Protein AF-A0A7C3XMJ6-F1 (afdb_monomer)

Foldseek 3Di:
DDDDDDDDDDDDDDDDDDPPDDDDPDPDPDPDDDLVQLQVQLVVQVVVVVADPSVRSSVVSVVVVVVVD

Secondary structure (DSSP, 8-state):
----------------PPP------PPPPP----HHHHHHHHHHHHHTT---SHHHHHHHHHHHHHHT-

Radius of gyration: 28.54 Å; Cα contacts (8 Å, |Δi|>4): 31; chains: 1; bounding box: 42×40×82 Å

pLDDT: mean 77.31, std 18.14, range [45.0, 97.19]

Sequence (69 aa):
MAKRNSVKATTPVRNTPIPKVPATPVPAPKKEITHEMIARRAYEIYLSGKGGSDLDNWLQAERELKAGL

Solvent-accessible surface area (backbone atoms only — not comparable to full-atom values): 4690 Å² total; per-residue (Å²): 138,86,88,86,81,91,79,86,86,78,79,79,83,79,89,67,88,76,79,85,71,79,81,71,81,75,75,75,80,73,87,73,85,47,70,68,59,26,52,54,44,14,49,53,36,50,73,65,72,79,46,68,56,74,64,52,18,36,56,49,23,45,51,55,57,62,72,75,105

Mean predicted aligned error: 15.55 Å

Structure (mmCIF, N/CA/C/O backbone):
data_AF-A0A7C3XMJ6-F1
#
_entry.id   AF-A0A7C3XMJ6-F1
#
loop_
_atom_site.group_PDB
_atom_site.id
_atom_site.type_symbol
_atom_site.label_atom_id
_atom_site.label_alt_id
_atom_site.label_comp_id
_atom_site.label_asym_id
_atom_site.label_entity_id
_atom_site.label_seq_id
_atom_site.pdbx_PDB_ins_code
_atom_site.Cartn_x
_atom_site.Cartn_y
_atom_site.Cartn_z
_atom_site.occupancy
_atom_site.B_iso_or_equiv
_atom_site.auth_seq_id
_atom_site.auth_comp_id
_atom_site.auth_asym_id
_atom_site.auth_atom_id
_atom_site.pdbx_PDB_model_num
ATOM 1 N N . MET A 1 1 ? -7.314 -29.737 72.468 1.00 45.44 1 MET A N 1
ATOM 2 C CA . MET A 1 1 ? -7.371 -29.225 71.077 1.00 45.44 1 MET A CA 1
ATOM 3 C C . MET A 1 1 ? -8.828 -29.036 70.657 1.00 45.44 1 MET A C 1
ATOM 5 O O . MET A 1 1 ? -9.604 -29.971 70.796 1.00 45.44 1 MET A O 1
ATOM 9 N N . ALA A 1 2 ? -9.218 -27.838 70.210 1.00 45.00 2 ALA A N 1
ATOM 10 C CA . ALA A 1 2 ? -10.607 -27.460 69.915 1.00 45.00 2 ALA A CA 1
ATOM 11 C C . ALA A 1 2 ? -11.029 -27.757 68.457 1.00 45.00 2 ALA A C 1
ATOM 13 O O . ALA A 1 2 ? -10.291 -27.452 67.525 1.00 45.00 2 ALA A O 1
ATOM 14 N N . LYS A 1 3 ? -12.244 -28.301 68.280 1.00 48.75 3 LYS A N 1
ATOM 15 C CA . LYS A 1 3 ? -12.991 -28.432 67.008 1.00 48.75 3 LYS A 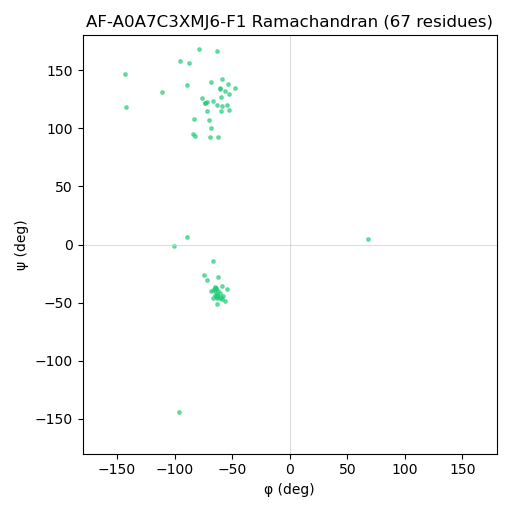CA 1
ATOM 16 C C . LYS A 1 3 ? -13.422 -27.059 66.486 1.00 48.75 3 LYS A C 1
ATOM 18 O O . LYS A 1 3 ? -13.941 -26.284 67.286 1.00 48.75 3 LYS A O 1
ATOM 23 N N . ARG A 1 4 ? -13.350 -26.805 65.169 1.00 47.12 4 ARG A N 1
ATOM 24 C CA . ARG A 1 4 ? -14.180 -25.782 64.496 1.00 47.12 4 ARG A CA 1
ATOM 25 C C . ARG A 1 4 ? -14.625 -26.209 63.099 1.00 47.12 4 ARG A C 1
ATOM 27 O O . ARG A 1 4 ? -13.949 -26.959 62.406 1.00 47.12 4 ARG A O 1
ATOM 34 N N . ASN A 1 5 ? -15.826 -25.740 62.796 1.00 49.16 5 ASN A N 1
ATOM 35 C CA . ASN A 1 5 ? -16.816 -26.233 61.857 1.00 49.16 5 ASN A CA 1
ATOM 36 C C . ASN A 1 5 ? -16.723 -25.532 60.488 1.00 49.16 5 ASN A C 1
ATOM 38 O O . ASN A 1 5 ? -16.245 -24.404 60.395 1.00 49.16 5 ASN A O 1
ATOM 42 N N . SER A 1 6 ? -17.251 -26.204 59.463 1.00 58.56 6 SER A N 1
ATOM 43 C CA . SER A 1 6 ? -17.490 -25.723 58.094 1.00 58.56 6 SER A CA 1
ATOM 44 C C . SER A 1 6 ? -18.412 -24.496 58.031 1.00 58.56 6 SER A C 1
ATOM 46 O O . SER A 1 6 ? -19.414 -24.466 58.742 1.00 58.56 6 SER A O 1
ATOM 48 N N . VAL A 1 7 ? -18.143 -23.550 57.117 1.00 52.12 7 VAL A N 1
ATOM 49 C CA . VAL A 1 7 ? -19.158 -22.626 56.575 1.00 52.12 7 VAL A CA 1
ATOM 50 C C . VAL A 1 7 ? -18.886 -22.380 55.085 1.00 52.12 7 VAL A C 1
ATOM 52 O O . VAL A 1 7 ? -17.835 -21.868 54.708 1.00 52.12 7 VAL A O 1
ATOM 55 N N . LYS A 1 8 ? -19.846 -22.762 54.233 1.00 50.66 8 LYS A N 1
ATOM 56 C CA . LYS A 1 8 ? -19.902 -22.414 52.806 1.00 50.66 8 LYS A CA 1
ATOM 57 C C . LYS A 1 8 ? -20.264 -20.931 52.676 1.00 50.66 8 LYS A C 1
ATOM 59 O O . LYS A 1 8 ? -21.308 -20.519 53.174 1.00 50.66 8 LYS A O 1
ATOM 64 N N . ALA A 1 9 ? -19.422 -20.141 52.017 1.00 51.81 9 ALA A N 1
ATOM 65 C CA . ALA A 1 9 ? -19.708 -18.737 51.740 1.00 51.81 9 ALA A CA 1
ATOM 66 C C . ALA A 1 9 ? -20.566 -18.623 50.469 1.00 51.81 9 ALA A C 1
ATOM 68 O O . ALA A 1 9 ? -20.051 -18.634 49.355 1.00 51.81 9 ALA A O 1
ATOM 69 N N . THR A 1 10 ? -21.883 -18.538 50.643 1.00 54.44 10 THR A N 1
ATOM 70 C CA . THR A 1 10 ? -22.812 -18.114 49.589 1.00 54.44 10 THR A CA 1
ATOM 71 C C . THR A 1 10 ? -22.817 -16.589 49.570 1.00 54.44 10 THR A C 1
ATOM 73 O O . THR A 1 10 ? -23.323 -15.959 50.497 1.00 54.44 10 THR A O 1
ATOM 76 N N . THR A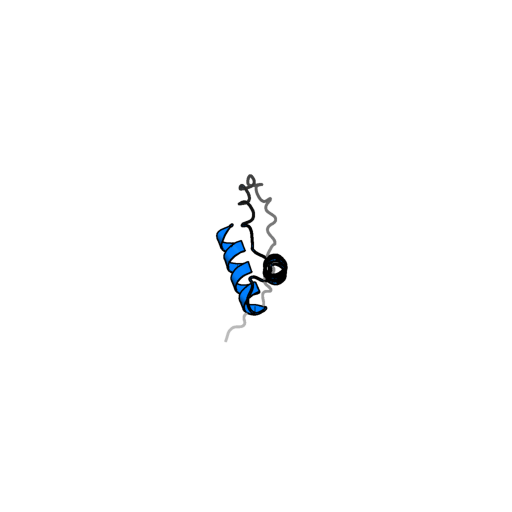 1 11 ? -22.216 -15.976 48.553 1.00 59.12 11 THR A N 1
ATOM 77 C CA . THR A 1 11 ? -22.249 -14.522 48.371 1.00 59.12 11 THR A CA 1
ATOM 78 C C . THR A 1 11 ? -23.618 -14.087 47.831 1.00 59.12 11 THR A C 1
ATOM 80 O O . THR A 1 11 ? -24.067 -14.611 46.810 1.00 59.12 11 THR A O 1
ATOM 83 N N . PRO A 1 12 ? -24.312 -13.134 48.480 1.00 61.78 12 PRO A N 1
ATOM 84 C CA . PRO A 1 12 ? -25.557 -12.591 47.954 1.00 61.78 12 PRO A CA 1
ATOM 85 C C . PRO A 1 12 ? -25.265 -11.669 46.762 1.00 61.78 12 PRO A C 1
ATOM 87 O O . PRO A 1 12 ? -24.539 -10.680 46.883 1.00 61.78 12 PRO A O 1
ATOM 90 N N . VAL A 1 13 ? -25.848 -11.980 45.603 1.00 62.66 13 VAL A N 1
ATOM 91 C CA . VAL A 1 13 ? -25.829 -11.105 44.423 1.00 62.66 13 VAL A CA 1
ATOM 92 C C . VAL A 1 13 ? -26.712 -9.892 44.717 1.00 62.66 13 VAL A C 1
ATOM 94 O O . VAL A 1 13 ? -27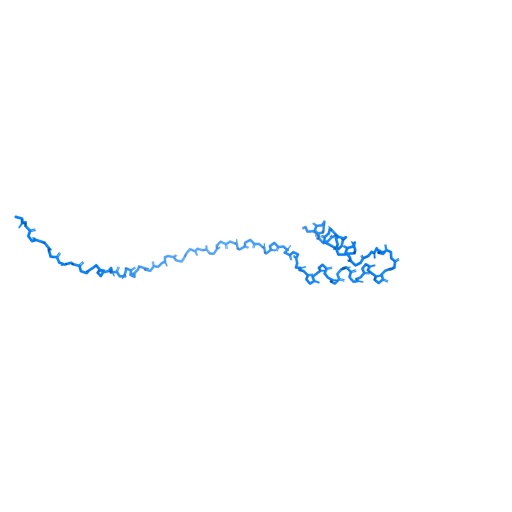.936 -9.990 44.782 1.00 62.66 13 VAL A O 1
ATOM 97 N N . ARG A 1 14 ? -26.089 -8.732 44.931 1.00 60.72 14 ARG A N 1
ATOM 98 C CA . ARG A 1 14 ? -26.789 -7.469 45.182 1.00 60.72 14 ARG A CA 1
ATOM 99 C C . ARG A 1 14 ? -27.213 -6.843 43.849 1.00 60.72 14 ARG A C 1
ATOM 101 O O . ARG A 1 14 ? -26.451 -6.084 43.258 1.00 60.72 14 ARG A O 1
ATOM 108 N N . ASN A 1 15 ? -28.437 -7.116 43.398 1.00 64.31 15 ASN A N 1
ATOM 109 C CA . ASN A 1 15 ? -29.055 -6.368 42.299 1.00 64.31 15 ASN A CA 1
ATOM 110 C C . ASN A 1 15 ? -29.364 -4.939 42.762 1.00 64.31 15 ASN A C 1
ATOM 112 O O . ASN A 1 15 ? -30.347 -4.698 43.458 1.00 64.31 15 ASN A O 1
ATOM 116 N N . THR A 1 16 ? -28.506 -3.992 42.387 1.00 68.38 16 THR A N 1
ATOM 117 C CA . THR A 1 16 ? -28.779 -2.553 42.511 1.00 68.38 16 THR A CA 1
ATOM 118 C C . THR A 1 16 ? -28.951 -1.998 41.096 1.00 68.38 16 THR A C 1
ATOM 120 O O . THR A 1 16 ? -28.116 -2.308 40.244 1.00 68.38 16 THR A O 1
ATOM 123 N N . PRO A 1 17 ? -30.007 -1.219 40.800 1.00 54.53 17 PRO A N 1
ATOM 124 C CA . PRO A 1 17 ? -30.180 -0.620 39.482 1.00 54.53 17 PRO A CA 1
ATOM 125 C C . PRO A 1 17 ? -29.030 0.356 39.217 1.00 54.53 17 PRO A C 1
ATOM 127 O O . PRO A 1 17 ? -28.817 1.305 39.970 1.00 54.53 17 PRO A O 1
ATOM 130 N N . ILE A 1 18 ? -28.263 0.086 38.162 1.00 62.16 18 ILE A N 1
ATOM 131 C CA . ILE A 1 18 ? -27.147 0.926 37.725 1.00 62.16 18 ILE A CA 1
ATOM 132 C C . ILE A 1 18 ? -27.733 2.259 37.228 1.00 62.16 18 ILE A C 1
ATOM 134 O O . ILE A 1 18 ? -28.574 2.239 36.324 1.00 62.16 18 ILE A O 1
ATOM 138 N N . PRO A 1 19 ? -27.320 3.419 37.773 1.00 59.47 19 PRO A N 1
ATOM 139 C CA . PRO A 1 19 ? -27.707 4.713 37.227 1.00 59.47 19 PRO A CA 1
ATOM 140 C C . PRO A 1 19 ? -27.219 4.826 35.781 1.00 59.47 19 PRO A C 1
ATOM 142 O O . PRO A 1 19 ? -26.038 4.614 35.499 1.00 59.47 19 PRO A O 1
ATOM 145 N N . LYS A 1 20 ? -28.124 5.153 34.853 1.00 61.25 20 LYS A N 1
ATOM 146 C CA . LYS A 1 20 ? -27.788 5.366 33.443 1.00 61.25 20 LYS A CA 1
ATOM 147 C C . LYS A 1 20 ? -26.975 6.653 33.318 1.00 61.25 20 LYS A C 1
ATOM 149 O O . LYS A 1 20 ? -27.531 7.742 33.223 1.00 61.25 20 LYS A O 1
ATOM 154 N N . VAL A 1 21 ? -25.654 6.515 33.372 1.00 60.97 21 VAL A N 1
ATOM 155 C CA . VAL A 1 21 ? -24.719 7.601 33.079 1.00 60.97 21 VAL A CA 1
ATOM 156 C C . VAL A 1 21 ? -24.933 8.075 31.633 1.00 60.97 21 VAL A C 1
ATOM 158 O O . VAL A 1 21 ? -25.096 7.234 30.742 1.00 60.97 21 VAL A O 1
ATOM 161 N N . PRO A 1 22 ? -24.987 9.396 31.378 1.00 57.09 22 PRO A N 1
ATOM 162 C CA . PRO A 1 22 ? -25.078 9.919 30.022 1.00 57.09 22 PRO A CA 1
ATOM 163 C C . PRO A 1 22 ? -23.847 9.460 29.240 1.00 57.09 22 PRO A C 1
ATOM 165 O O . PRO A 1 22 ? -22.730 9.495 29.756 1.00 57.09 22 PRO A O 1
ATOM 168 N N . ALA A 1 23 ? -24.079 8.972 28.020 1.00 62.19 23 ALA A N 1
ATOM 169 C CA . ALA A 1 23 ? -23.045 8.428 27.156 1.00 62.19 23 ALA A CA 1
ATOM 170 C C . ALA A 1 23 ? -21.903 9.438 27.013 1.00 62.19 23 ALA A C 1
ATOM 172 O O . ALA A 1 23 ? -22.082 10.535 26.482 1.00 62.19 23 ALA A O 1
ATOM 173 N N . THR A 1 24 ? -20.727 9.062 27.504 1.00 61.44 24 THR A N 1
ATOM 174 C CA . THR A 1 24 ? -19.480 9.718 27.139 1.00 61.44 24 THR A CA 1
ATOM 175 C C . THR A 1 24 ? -19.371 9.721 25.611 1.00 61.44 24 THR A C 1
ATOM 177 O O . THR A 1 24 ? -19.710 8.714 24.981 1.00 61.44 24 THR A O 1
ATOM 180 N N . PRO A 1 25 ? -18.932 10.828 24.982 1.00 58.94 25 PRO A N 1
ATOM 181 C CA . PRO A 1 25 ? -18.674 10.827 23.553 1.00 58.94 25 PRO A CA 1
ATOM 182 C C . PRO A 1 25 ? -17.609 9.768 23.289 1.00 58.94 25 PRO A C 1
ATOM 184 O O . PRO A 1 25 ? -16.491 9.850 23.800 1.00 58.94 25 PRO A O 1
ATOM 187 N N . VAL A 1 26 ? -17.997 8.729 22.551 1.00 65.38 26 VAL A N 1
ATOM 188 C CA . VAL A 1 26 ? -17.088 7.670 22.128 1.00 65.38 26 VAL A CA 1
ATOM 189 C C . VAL A 1 26 ? -15.997 8.366 21.312 1.00 65.38 26 VAL A C 1
ATOM 191 O O . VAL A 1 26 ? -16.336 9.037 20.333 1.00 6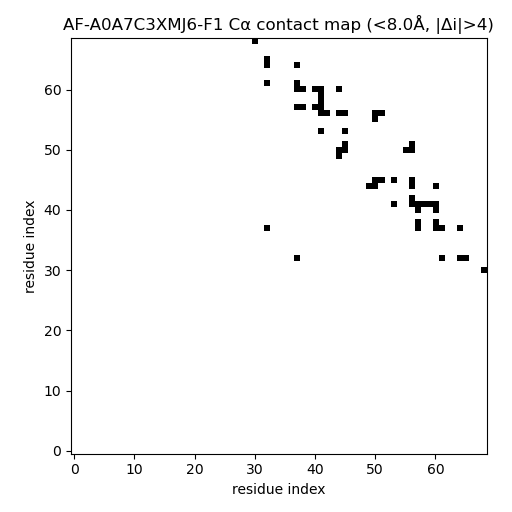5.38 26 VAL A O 1
ATOM 194 N N . PRO A 1 27 ? -14.716 8.308 21.720 1.00 62.09 27 PRO A N 1
ATOM 195 C CA . PRO A 1 27 ? -13.654 8.901 20.927 1.00 62.09 27 PRO A CA 1
ATOM 196 C C . PRO A 1 27 ? -13.722 8.283 19.532 1.00 62.09 27 PRO A C 1
ATOM 198 O O . PRO A 1 27 ? -13.870 7.066 19.404 1.00 62.09 27 PRO A O 1
ATOM 201 N N . ALA A 1 28 ? -13.682 9.134 18.502 1.00 63.75 28 ALA A N 1
ATOM 202 C CA . ALA A 1 28 ? -13.695 8.690 17.115 1.00 63.75 28 ALA A CA 1
ATOM 203 C C . ALA A 1 28 ? -12.674 7.552 16.949 1.00 63.75 28 ALA A C 1
ATOM 205 O O . AL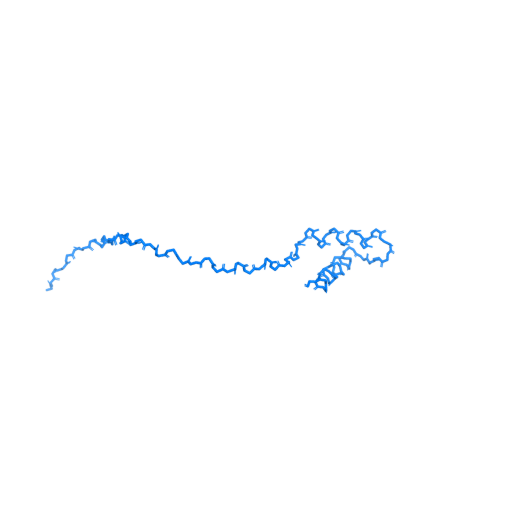A A 1 28 ? -11.570 7.665 17.500 1.00 63.75 28 ALA A O 1
ATOM 206 N N . PRO A 1 29 ? -13.031 6.451 16.259 1.00 64.50 29 PRO A N 1
ATOM 207 C CA . PRO A 1 29 ? -12.116 5.339 16.089 1.00 64.50 29 PRO A CA 1
ATOM 208 C C . PRO A 1 29 ? -10.833 5.896 15.485 1.00 64.50 29 PRO A C 1
ATOM 210 O O . PRO A 1 29 ? -10.852 6.531 14.426 1.00 64.50 29 PRO A O 1
ATOM 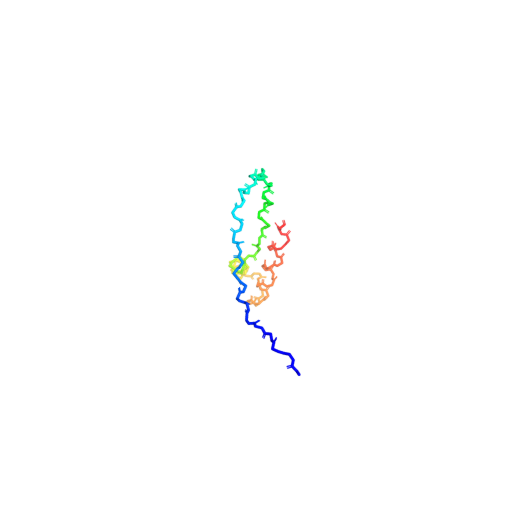213 N N . LYS A 1 30 ? -9.721 5.722 16.205 1.00 67.31 30 LYS A N 1
ATOM 214 C CA . LYS A 1 30 ? -8.397 6.010 15.660 1.00 67.31 30 LYS A CA 1
ATOM 215 C C . LYS A 1 30 ? -8.325 5.226 14.355 1.00 67.31 30 LYS A C 1
ATOM 217 O O . LYS A 1 30 ? -8.702 4.057 14.352 1.00 67.31 30 LYS A O 1
ATOM 222 N N . LYS A 1 31 ? -7.939 5.865 13.248 1.00 72.81 31 LYS A N 1
ATOM 223 C CA . LYS A 1 31 ? -7.773 5.161 11.972 1.00 72.81 31 LYS A CA 1
ATOM 224 C C . LYS A 1 31 ? -6.666 4.129 12.166 1.00 72.81 31 LYS A C 1
ATOM 226 O O . LYS A 1 31 ? -5.491 4.454 12.072 1.00 72.81 31 LYS A O 1
ATOM 231 N N . GLU A 1 32 ? -7.029 2.912 12.534 1.00 85.31 32 GLU A N 1
ATOM 232 C CA . GLU A 1 32 ? -6.075 1.826 12.676 1.00 85.31 32 GLU A CA 1
ATOM 233 C C . GLU A 1 32 ? -5.672 1.388 11.274 1.00 85.31 32 GLU A C 1
ATOM 235 O O . GLU A 1 32 ? -6.514 1.041 10.446 1.00 85.31 32 GLU A O 1
ATOM 240 N N . ILE A 1 33 ? -4.374 1.453 10.991 1.00 90.56 33 ILE A N 1
ATOM 241 C CA . ILE A 1 33 ? -3.840 0.921 9.744 1.00 90.56 33 ILE A CA 1
ATOM 242 C C . ILE A 1 33 ? -3.890 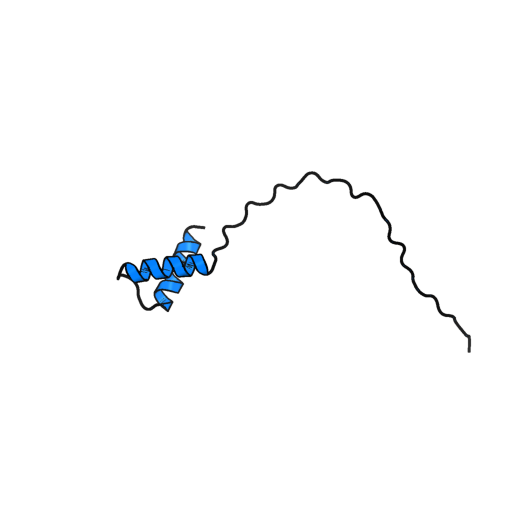-0.594 9.851 1.00 90.56 33 ILE A C 1
ATOM 244 O O . ILE A 1 33 ? -3.201 -1.193 10.678 1.00 90.56 33 ILE A O 1
ATOM 248 N N . THR A 1 34 ? -4.710 -1.213 9.012 1.00 93.56 34 THR A N 1
ATOM 249 C CA . THR A 1 34 ? -4.805 -2.667 8.941 1.00 93.56 34 THR A CA 1
ATOM 250 C C . THR A 1 34 ? -3.776 -3.228 7.963 1.00 93.56 34 THR A C 1
ATOM 252 O O . THR A 1 34 ? -3.333 -2.555 7.029 1.00 93.56 34 THR A O 1
ATOM 255 N N . HIS A 1 35 ? -3.417 -4.500 8.145 1.00 93.88 35 HIS A N 1
ATOM 256 C CA . HIS A 1 35 ? -2.505 -5.199 7.236 1.00 93.88 35 HIS A CA 1
ATOM 257 C C . HIS A 1 35 ? -3.031 -5.227 5.794 1.00 93.88 35 HIS A C 1
ATOM 259 O O . HIS A 1 35 ? -2.249 -5.099 4.860 1.00 93.88 35 HIS A O 1
ATOM 265 N N . GLU A 1 36 ? -4.347 -5.337 5.600 1.00 95.38 36 GLU A N 1
ATOM 266 C CA . GLU A 1 36 ? -4.969 -5.317 4.271 1.00 95.38 36 GLU A CA 1
ATOM 267 C C . GLU A 1 36 ? -4.770 -3.975 3.557 1.00 95.38 36 GLU A C 1
ATOM 269 O O . GLU A 1 36 ? -4.525 -3.942 2.350 1.00 95.38 36 GLU A O 1
ATOM 274 N N . MET A 1 37 ? -4.823 -2.864 4.301 1.00 95.38 37 MET A N 1
ATOM 275 C CA . MET A 1 37 ? -4.545 -1.539 3.746 1.00 95.38 37 MET A CA 1
ATOM 276 C C . MET A 1 37 ? -3.091 -1.431 3.286 1.00 95.38 37 MET A C 1
ATOM 278 O O . MET A 1 37 ? -2.839 -0.942 2.184 1.00 95.38 37 MET A O 1
ATOM 282 N N . ILE A 1 38 ? -2.149 -1.930 4.095 1.00 96.25 38 ILE A N 1
ATOM 283 C CA . ILE A 1 38 ? -0.722 -1.955 3.742 1.00 96.25 38 ILE A CA 1
ATOM 284 C C . ILE A 1 38 ? -0.503 -2.840 2.515 1.00 96.25 38 ILE A C 1
ATOM 286 O O . ILE A 1 38 ? 0.135 -2.400 1.566 1.00 96.25 38 ILE A O 1
ATOM 290 N N . ALA A 1 39 ? -1.092 -4.038 2.481 1.00 96.56 39 ALA A N 1
ATOM 291 C CA . ALA A 1 39 ? -0.972 -4.972 1.365 1.00 96.56 39 ALA A CA 1
ATOM 292 C C . ALA A 1 39 ? -1.476 -4.368 0.048 1.00 96.56 39 ALA A C 1
ATOM 294 O O . ALA A 1 39 ? -0.786 -4.419 -0.972 1.00 96.56 39 ALA A O 1
ATOM 295 N N . ARG A 1 40 ? -2.658 -3.739 0.072 1.00 97.19 40 ARG A N 1
ATOM 296 C CA . ARG A 1 40 ? -3.219 -3.057 -1.100 1.00 97.19 40 ARG A CA 1
ATOM 297 C C . ARG A 1 40 ? -2.300 -1.937 -1.576 1.00 97.19 40 ARG A C 1
ATOM 299 O O . ARG A 1 40 ? -2.020 -1.846 -2.768 1.00 97.19 40 ARG A O 1
ATOM 306 N N . ARG A 1 41 ? -1.803 -1.113 -0.652 1.00 96.31 41 ARG A N 1
ATOM 307 C CA . ARG A 1 41 ? -0.909 -0.004 -0.988 1.00 96.31 41 ARG A CA 1
ATOM 308 C C . ARG A 1 41 ? 0.448 -0.490 -1.509 1.00 96.31 41 ARG A C 1
ATOM 310 O O . ARG A 1 41 ? 0.957 0.066 -2.475 1.00 96.31 41 ARG A O 1
ATOM 317 N N . ALA A 1 42 ? 1.003 -1.554 -0.938 1.00 97.00 42 ALA A N 1
ATOM 318 C CA . ALA A 1 42 ? 2.243 -2.174 -1.400 1.00 97.00 42 ALA A CA 1
ATOM 319 C C . ALA A 1 42 ? 2.096 -2.725 -2.824 1.00 97.00 42 ALA A C 1
ATOM 321 O O . ALA A 1 42 ? 2.987 -2.546 -3.651 1.00 97.00 42 ALA A O 1
ATOM 322 N N . TYR A 1 43 ? 0.945 -3.326 -3.136 1.00 96.31 43 TYR A N 1
ATOM 323 C CA . TYR A 1 43 ? 0.633 -3.788 -4.486 1.00 96.31 43 TYR A CA 1
ATOM 324 C C . TYR A 1 43 ? 0.520 -2.631 -5.490 1.00 96.31 43 TYR A C 1
ATOM 326 O O . TYR A 1 43 ? 1.042 -2.725 -6.598 1.00 96.31 43 TYR A O 1
ATOM 334 N N . GLU A 1 44 ? -0.085 -1.504 -5.106 1.00 96.25 44 GLU A N 1
ATOM 335 C CA . GLU A 1 44 ? -0.106 -0.290 -5.937 1.00 96.25 44 GLU A CA 1
ATOM 336 C C . GLU A 1 44 ? 1.312 0.243 -6.216 1.00 96.25 44 GLU A C 1
ATOM 338 O O . GLU A 1 44 ? 1.621 0.622 -7.349 1.00 96.25 44 GLU A O 1
ATOM 343 N N . ILE A 1 45 ? 2.192 0.237 -5.207 1.00 95.31 45 ILE A N 1
ATOM 344 C CA . ILE A 1 45 ? 3.602 0.634 -5.357 1.00 95.31 45 ILE A CA 1
ATOM 345 C C . ILE A 1 45 ? 4.328 -0.323 -6.305 1.00 95.31 45 ILE A C 1
ATOM 347 O O . ILE A 1 45 ? 5.013 0.135 -7.222 1.00 95.31 45 ILE A O 1
ATOM 351 N N . TYR A 1 46 ? 4.132 -1.631 -6.144 1.00 95.19 46 TYR A N 1
ATOM 352 C CA . TYR A 1 46 ? 4.678 -2.643 -7.047 1.00 95.19 46 TYR A CA 1
ATOM 353 C C . TYR A 1 46 ? 4.240 -2.400 -8.502 1.00 95.19 46 TYR A C 1
ATOM 355 O O . TYR A 1 46 ? 5.081 -2.317 -9.398 1.00 95.19 46 TYR A O 1
ATOM 363 N N . LEU A 1 47 ? 2.941 -2.177 -8.735 1.00 95.94 47 LEU A N 1
ATOM 364 C CA . LEU A 1 47 ? 2.393 -1.899 -10.069 1.00 95.94 47 LEU A CA 1
ATOM 365 C C . LEU A 1 47 ? 2.931 -0.610 -10.698 1.00 95.94 47 LEU A C 1
ATOM 367 O O . LEU A 1 47 ? 2.999 -0.505 -11.921 1.00 95.94 47 LEU A O 1
ATOM 371 N N . SER A 1 48 ? 3.323 0.374 -9.887 1.00 93.56 48 SER A N 1
ATOM 372 C CA . SER A 1 48 ? 3.875 1.635 -10.390 1.00 93.56 48 SER A CA 1
ATOM 373 C C . SER A 1 48 ? 5.236 1.481 -11.084 1.00 93.56 48 SER A C 1
ATOM 375 O O . SER A 1 48 ? 5.690 2.419 -11.741 1.00 93.56 48 SER A O 1
ATOM 377 N N . GLY A 1 49 ? 5.912 0.336 -10.913 1.00 87.12 49 GLY A N 1
ATOM 378 C CA . GLY A 1 49 ? 7.246 0.071 -11.464 1.00 87.12 49 GLY A CA 1
ATOM 379 C C . GLY A 1 49 ? 8.366 0.912 -10.839 1.00 87.12 49 GLY A C 1
ATOM 380 O O . GLY A 1 49 ? 9.506 0.840 -11.285 1.00 87.12 49 GLY A O 1
ATOM 381 N N . LYS A 1 50 ? 8.049 1.719 -9.818 1.00 83.56 50 LYS A N 1
ATOM 382 C CA . LYS A 1 50 ? 9.001 2.543 -9.053 1.00 83.56 50 LYS A CA 1
ATOM 383 C C . LYS A 1 50 ? 9.382 1.917 -7.709 1.00 83.56 50 LYS A C 1
ATOM 385 O O . LYS A 1 50 ? 10.140 2.519 -6.954 1.00 83.56 50 LYS A O 1
ATOM 390 N N . GLY A 1 51 ? 8.804 0.758 -7.407 1.00 83.50 51 GLY A N 1
ATOM 391 C CA . GLY A 1 51 ? 9.034 0.011 -6.182 1.00 83.50 51 GLY A CA 1
ATOM 392 C C . GLY A 1 51 ? 10.335 -0.790 -6.188 1.00 83.50 51 GLY A C 1
ATOM 393 O O . GLY A 1 51 ? 10.980 -0.964 -7.222 1.00 83.50 51 GLY A O 1
ATOM 394 N N . GLY A 1 52 ? 10.696 -1.280 -5.006 1.00 90.06 52 GLY A N 1
ATOM 395 C CA . GLY A 1 52 ? 11.781 -2.237 -4.805 1.00 90.06 52 GLY A CA 1
ATOM 396 C C . GLY A 1 52 ? 11.253 -3.668 -4.742 1.00 90.06 52 GLY A C 1
ATOM 397 O O . GLY A 1 52 ? 10.288 -4.028 -5.423 1.00 90.06 52 GLY A O 1
ATOM 398 N N . SER A 1 53 ? 11.876 -4.480 -3.888 1.00 94.19 53 SER A N 1
ATOM 399 C CA . SER A 1 53 ? 11.364 -5.810 -3.557 1.00 94.19 53 SER A CA 1
ATOM 400 C C . SER A 1 53 ? 9.996 -5.732 -2.866 1.00 94.19 53 SER A C 1
ATOM 402 O O . SER A 1 53 ? 9.585 -4.677 -2.379 1.00 94.19 53 SER A O 1
ATOM 404 N N . ASP A 1 54 ? 9.294 -6.860 -2.768 1.00 93.75 54 ASP A N 1
ATOM 405 C CA . ASP A 1 54 ? 7.987 -6.931 -2.101 1.00 93.75 54 ASP A CA 1
ATOM 406 C C . ASP A 1 54 ? 8.033 -6.386 -0.663 1.00 93.75 54 ASP A C 1
ATOM 408 O O . ASP A 1 54 ? 7.123 -5.676 -0.232 1.00 93.75 54 ASP A O 1
ATOM 412 N N . LEU A 1 55 ? 9.129 -6.657 0.057 1.00 95.62 55 LEU A N 1
ATOM 413 C CA . LEU A 1 55 ? 9.350 -6.150 1.411 1.00 95.62 55 LEU A CA 1
ATOM 414 C C . LEU A 1 55 ? 9.561 -4.631 1.429 1.00 95.62 55 LEU A C 1
ATOM 416 O O . LEU A 1 55 ? 9.025 -3.952 2.305 1.00 95.62 55 LEU A O 1
ATOM 420 N N . ASP A 1 56 ? 10.301 -4.085 0.463 1.00 96.06 56 ASP A N 1
ATOM 421 C CA . ASP A 1 56 ? 10.506 -2.636 0.358 1.00 96.06 56 ASP A CA 1
ATOM 422 C C . ASP A 1 56 ? 9.177 -1.921 0.099 1.00 96.06 56 ASP A C 1
ATOM 424 O O . ASP A 1 56 ? 8.859 -0.928 0.757 1.00 96.06 56 ASP A O 1
ATOM 428 N N . ASN A 1 57 ? 8.361 -2.476 -0.803 1.00 96.62 57 ASN A N 1
ATOM 429 C CA . ASN A 1 57 ? 7.040 -1.945 -1.135 1.00 96.62 57 ASN A CA 1
ATOM 430 C C . ASN A 1 57 ? 6.095 -2.009 0.072 1.00 96.62 57 ASN A C 1
ATOM 432 O O . ASN A 1 57 ? 5.341 -1.066 0.315 1.00 96.62 57 ASN A O 1
ATOM 436 N N . TRP A 1 58 ? 6.173 -3.080 0.866 1.00 96.06 58 TRP A N 1
ATOM 437 C CA . TRP A 1 58 ? 5.423 -3.223 2.113 1.00 96.06 58 TRP A CA 1
ATOM 438 C C . TRP A 1 58 ? 5.804 -2.162 3.151 1.00 96.06 58 TRP A C 1
ATOM 440 O O . TRP A 1 58 ? 4.938 -1.467 3.685 1.00 96.06 58 TRP A O 1
ATOM 450 N N . LEU A 1 59 ? 7.102 -1.995 3.417 1.00 96.25 59 LEU A N 1
ATOM 451 C CA . LEU A 1 59 ? 7.599 -1.013 4.386 1.00 96.25 59 LEU A CA 1
ATOM 452 C C . LEU A 1 59 ? 7.303 0.424 3.946 1.00 96.25 59 LEU A C 1
ATOM 454 O O . LEU A 1 59 ? 6.997 1.282 4.777 1.00 96.25 59 LEU A O 1
ATOM 458 N N . GLN A 1 60 ? 7.378 0.703 2.645 1.00 95.94 60 GLN A N 1
ATOM 459 C CA . GLN A 1 60 ? 7.006 2.003 2.102 1.00 95.94 60 GLN A CA 1
ATOM 460 C C . GLN A 1 60 ? 5.503 2.265 2.258 1.00 95.94 60 GLN A C 1
ATOM 462 O O . GLN A 1 60 ? 5.122 3.330 2.742 1.00 95.94 60 GLN A O 1
ATOM 467 N N . ALA A 1 61 ? 4.657 1.289 1.923 1.00 96.62 61 ALA A N 1
ATOM 468 C CA . ALA A 1 61 ? 3.211 1.379 2.093 1.00 96.62 61 ALA A CA 1
ATOM 469 C C . ALA A 1 61 ? 2.804 1.649 3.548 1.00 96.62 61 ALA A C 1
ATOM 471 O O . ALA A 1 61 ? 1.970 2.519 3.805 1.00 96.62 61 ALA A O 1
ATOM 472 N N . GLU A 1 62 ? 3.419 0.951 4.506 1.00 95.94 62 GLU A N 1
ATOM 473 C CA . GLU A 1 62 ? 3.174 1.172 5.933 1.00 95.94 62 GLU A CA 1
ATOM 474 C C . GLU A 1 62 ? 3.514 2.613 6.343 1.00 95.94 62 GLU A C 1
ATOM 476 O O . GLU A 1 62 ? 2.723 3.275 7.021 1.00 95.94 62 GLU A O 1
ATOM 481 N N . ARG A 1 63 ? 4.665 3.134 5.896 1.00 95.19 63 ARG A N 1
ATOM 482 C CA . ARG A 1 63 ? 5.087 4.515 6.180 1.00 95.19 63 ARG A CA 1
ATOM 483 C C . ARG A 1 63 ? 4.140 5.547 5.576 1.00 95.19 63 ARG A C 1
ATOM 485 O O . ARG A 1 63 ? 3.798 6.507 6.262 1.00 95.19 63 ARG A O 1
ATOM 492 N N . GLU A 1 64 ? 3.709 5.357 4.330 1.00 93.88 64 GLU A N 1
ATOM 493 C CA . GLU A 1 64 ? 2.779 6.270 3.654 1.00 93.88 64 GLU A CA 1
ATOM 494 C C . GLU A 1 64 ? 1.419 6.315 4.357 1.00 93.88 64 GLU A C 1
ATOM 496 O O . GLU A 1 64 ? 0.891 7.397 4.614 1.00 93.88 64 GLU A O 1
ATOM 501 N N . LEU A 1 65 ? 0.879 5.153 4.737 1.00 92.94 65 LEU A N 1
ATOM 502 C CA . LEU A 1 65 ? -0.386 5.079 5.470 1.00 92.94 65 LEU A CA 1
ATOM 503 C C . LEU A 1 65 ? -0.276 5.727 6.852 1.00 92.94 65 LEU A C 1
ATOM 505 O O . LEU A 1 65 ? -1.205 6.406 7.284 1.00 92.94 65 LEU A O 1
ATOM 509 N N . LYS A 1 66 ? 0.866 5.565 7.530 1.00 90.88 66 LYS A N 1
ATOM 510 C CA . LYS A 1 66 ? 1.123 6.164 8.848 1.00 90.88 66 LYS A CA 1
ATOM 511 C C . LYS A 1 66 ? 1.326 7.673 8.794 1.00 90.88 66 LYS A C 1
ATOM 513 O O . LYS A 1 66 ? 0.981 8.350 9.753 1.00 90.88 66 LYS A O 1
ATOM 518 N N . ALA A 1 67 ? 1.865 8.194 7.696 1.00 89.31 67 ALA A N 1
ATOM 519 C CA . ALA A 1 67 ? 2.033 9.630 7.490 1.00 89.31 67 ALA A CA 1
ATOM 520 C C . ALA A 1 67 ? 0.713 10.354 7.164 1.00 89.31 67 ALA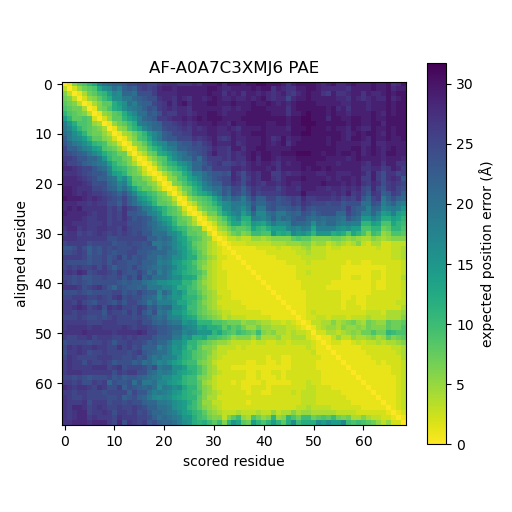 A C 1
ATOM 522 O O . ALA A 1 67 ? 0.602 11.548 7.418 1.00 89.31 67 ALA A O 1
ATOM 523 N N . GLY A 1 68 ? -0.275 9.651 6.596 1.00 79.88 68 GLY A N 1
ATOM 524 C CA . GLY A 1 68 ? -1.603 10.196 6.272 1.00 79.88 68 GLY A CA 1
ATOM 525 C C . GLY A 1 68 ? -2.650 10.074 7.388 1.00 79.88 68 GLY A C 1
ATOM 526 O O . GLY A 1 68 ? -3.834 10.332 7.145 1.00 79.88 68 GLY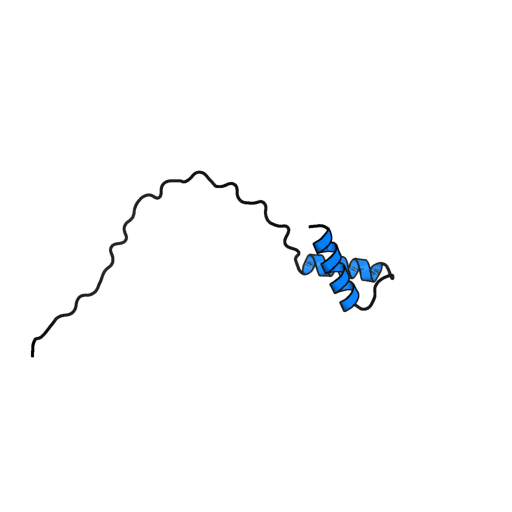 A O 1
ATOM 527 N N . LEU A 1 69 ? -2.229 9.624 8.571 1.00 67.00 69 LEU A N 1
ATOM 528 C CA . LEU A 1 69 ? -3.038 9.418 9.772 1.00 67.00 69 LEU A CA 1
ATOM 529 C C . LEU A 1 69 ? -3.073 10.703 10.609 1.00 67.00 69 LEU A C 1
ATOM 531 O O . LEU A 1 69 ? -4.193 11.082 11.021 1.00 67.00 69 LEU A O 1
#